Protein AF-A0A1N7J6V9-F1 (afdb_monomer_lite)

Radius of gyration: 25.03 Å; chains: 1; bounding box: 51×25×57 Å

Organism: NCBI:txid1161099

Secondary structure (DSSP, 8-state):
--HHHHHHHHHHHHHS--HHHHHTPPPP-------TT----------HHHHHHHHHHHHHTTS-HHHHHHHHHHHHH-

Sequence (78 aa):
MHSEDVSKLRDFYDNTDTSEFVERATPADFGDRSGADAMSAFTVRLPTAVLEAVREIAREENVATGVVLRRFIEAGVA

Structure (mmCIF, N/CA/C/O backbone):
data_AF-A0A1N7J6V9-F1
#
_entry.id   AF-A0A1N7J6V9-F1
#
loop_
_atom_site.group_PDB
_atom_site.id
_atom_site.type_symbol
_atom_site.label_atom_id
_atom_site.label_alt_id
_atom_site.label_comp_id
_atom_site.label_asym_id
_atom_site.label_entity_id
_atom_site.label_seq_id
_atom_site.pdbx_PDB_ins_code
_atom_site.Cartn_x
_atom_site.Cartn_y
_atom_site.Cartn_z
_atom_site.occupancy
_atom_site.B_iso_or_equiv
_atom_site.auth_seq_id
_atom_site.auth_comp_id
_atom_site.auth_asym_id
_atom_site.auth_atom_id
_atom_site.pdbx_PDB_model_num
ATOM 1 N N . MET A 1 1 ? 15.886 14.140 -27.644 1.00 52.88 1 MET A N 1
ATOM 2 C CA . MET A 1 1 ? 16.482 12.978 -28.331 1.00 52.88 1 MET A CA 1
ATOM 3 C C . MET A 1 1 ? 15.942 13.000 -29.747 1.00 52.88 1 MET A C 1
ATOM 5 O O . MET A 1 1 ? 14.727 12.948 -29.900 1.00 52.88 1 MET A O 1
ATOM 9 N N . HIS A 1 2 ? 16.788 13.269 -30.740 1.00 52.16 2 HIS A N 1
ATOM 10 C CA . HIS A 1 2 ? 16.335 13.539 -32.105 1.00 52.16 2 HIS A CA 1
ATOM 11 C C . HIS A 1 2 ? 15.966 12.220 -32.802 1.00 52.16 2 HIS A C 1
ATOM 13 O O . HIS A 1 2 ? 16.636 11.207 -32.624 1.00 52.16 2 HIS A O 1
ATOM 19 N N . SER A 1 3 ? 14.870 12.204 -33.563 1.00 63.22 3 SER A N 1
ATOM 20 C CA . SER A 1 3 ? 14.340 11.000 -34.230 1.00 63.22 3 SER A CA 1
ATOM 21 C C . SER A 1 3 ? 15.325 10.371 -35.223 1.00 63.22 3 SER A C 1
ATOM 23 O O . SER A 1 3 ? 15.300 9.160 -35.436 1.00 63.22 3 SER A O 1
ATOM 25 N N . GLU A 1 4 ? 16.219 11.179 -35.791 1.00 63.88 4 GLU A N 1
ATOM 26 C CA . GLU A 1 4 ? 17.277 10.736 -36.702 1.00 63.88 4 GLU A CA 1
ATOM 27 C C . GLU A 1 4 ? 18.310 9.828 -36.019 1.00 63.88 4 GLU A C 1
ATOM 29 O O . GLU A 1 4 ? 18.826 8.909 -36.654 1.00 63.88 4 GLU A O 1
ATOM 34 N N . ASP A 1 5 ? 18.567 10.030 -34.724 1.00 70.94 5 ASP A N 1
ATOM 35 C CA . ASP A 1 5 ? 19.517 9.214 -33.961 1.00 70.94 5 ASP A CA 1
ATOM 36 C C . ASP A 1 5 ? 18.962 7.803 -33.738 1.00 70.94 5 ASP A C 1
ATOM 38 O O . ASP A 1 5 ? 19.681 6.813 -33.851 1.00 70.94 5 ASP A O 1
ATOM 42 N N 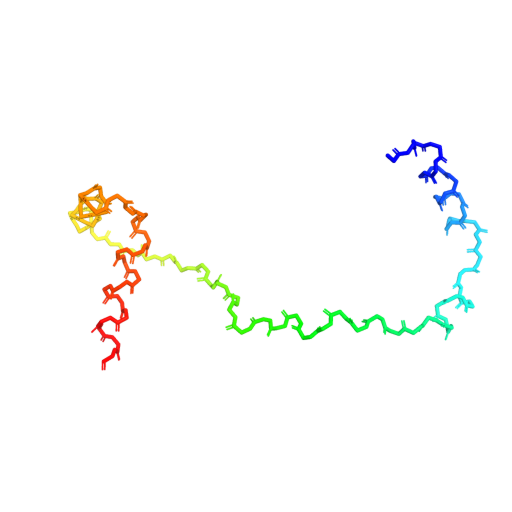. VAL A 1 6 ? 17.651 7.695 -33.503 1.00 75.81 6 VAL A N 1
ATOM 43 C CA . VAL A 1 6 ? 16.970 6.409 -33.292 1.00 75.81 6 VAL A CA 1
ATOM 44 C C . VAL A 1 6 ? 16.919 5.589 -34.582 1.00 75.81 6 VAL A C 1
ATOM 46 O O . VAL A 1 6 ? 17.124 4.379 -34.539 1.00 75.81 6 VAL A O 1
ATOM 49 N N . SER A 1 7 ? 16.695 6.230 -35.735 1.00 79.25 7 SER A N 1
ATOM 50 C CA . SER A 1 7 ? 16.685 5.530 -37.028 1.00 79.25 7 SER A CA 1
ATOM 51 C C . SER A 1 7 ? 18.058 4.957 -37.378 1.00 79.25 7 SER A C 1
ATOM 53 O O . SER A 1 7 ? 18.147 3.812 -37.804 1.00 79.25 7 SER A O 1
ATOM 55 N N . LYS A 1 8 ? 19.133 5.723 -37.150 1.00 78.75 8 LYS A N 1
ATOM 56 C CA . LYS A 1 8 ? 20.508 5.263 -37.396 1.00 78.75 8 LYS A CA 1
ATOM 57 C C . LYS A 1 8 ? 20.903 4.112 -36.473 1.00 78.75 8 LYS A C 1
ATOM 59 O O . LYS A 1 8 ? 21.560 3.177 -36.917 1.00 78.75 8 LYS A O 1
ATOM 64 N N . LEU A 1 9 ? 20.484 4.167 -35.206 1.00 79.69 9 LEU A N 1
ATOM 65 C CA . LEU A 1 9 ? 20.690 3.071 -34.259 1.00 79.69 9 LEU A CA 1
ATOM 66 C C . LEU A 1 9 ? 19.957 1.806 -34.710 1.00 79.69 9 LEU A C 1
ATOM 68 O O . LEU A 1 9 ? 20.546 0.731 -34.690 1.00 79.69 9 LEU A O 1
ATOM 72 N N . ARG A 1 10 ? 18.705 1.933 -35.159 1.00 79.62 10 ARG A N 1
ATOM 73 C CA . ARG A 1 10 ? 17.934 0.796 -35.670 1.00 79.62 10 ARG A CA 1
ATOM 74 C C . ARG A 1 10 ? 18.635 0.130 -36.853 1.00 79.62 10 ARG A C 1
ATOM 76 O O . ARG A 1 10 ? 18.895 -1.064 -36.805 1.00 79.62 10 ARG A O 1
ATOM 83 N N . ASP A 1 11 ? 19.007 0.908 -37.866 1.00 84.25 11 ASP A N 1
ATOM 84 C CA . ASP A 1 11 ? 19.630 0.358 -39.073 1.00 84.25 11 ASP A CA 1
ATOM 85 C C . ASP A 1 11 ? 20.989 -0.304 -38.768 1.00 84.25 11 ASP A C 1
ATOM 87 O O . ASP A 1 11 ? 21.344 -1.301 -39.400 1.00 84.25 11 ASP A O 1
ATOM 91 N N . PHE A 1 12 ? 21.724 0.210 -37.772 1.00 80.06 12 PHE A N 1
ATOM 92 C CA . PHE A 1 12 ? 22.964 -0.387 -37.276 1.00 80.06 12 PHE A CA 1
ATOM 93 C C . PHE A 1 12 ? 22.729 -1.746 -36.601 1.00 80.06 12 PHE A C 1
ATOM 95 O O . PHE A 1 12 ? 23.425 -2.700 -36.941 1.00 80.06 12 PHE A O 1
ATOM 102 N N . TYR A 1 13 ? 21.751 -1.864 -35.697 1.00 79.06 13 TYR A N 1
ATOM 103 C CA . TYR A 1 13 ? 21.463 -3.127 -35.002 1.00 79.06 13 TYR A CA 1
ATOM 104 C C . TYR A 1 13 ? 20.805 -4.184 -35.899 1.00 79.06 13 TYR A C 1
ATOM 106 O O . TYR A 1 13 ? 21.029 -5.371 -35.687 1.00 79.06 13 TYR A O 1
ATOM 114 N N . ASP A 1 14 ? 20.038 -3.770 -36.908 1.00 84.50 14 ASP A N 1
ATOM 115 C CA . ASP A 1 14 ? 19.327 -4.697 -37.796 1.00 84.50 14 ASP A CA 1
ATOM 116 C C . ASP A 1 14 ? 20.236 -5.313 -38.876 1.00 84.50 14 ASP A C 1
ATOM 118 O O . ASP A 1 14 ? 19.937 -6.392 -39.386 1.00 84.50 14 ASP A O 1
ATOM 122 N N . ASN A 1 15 ? 21.337 -4.643 -39.242 1.00 85.38 15 ASN A N 1
ATOM 123 C CA . ASN A 1 15 ? 22.172 -5.040 -40.387 1.00 85.38 15 ASN A CA 1
ATOM 124 C C . ASN A 1 15 ? 23.652 -5.283 -40.056 1.00 85.38 15 ASN A C 1
ATOM 126 O O . ASN A 1 15 ? 24.413 -5.664 -40.947 1.00 85.38 15 ASN A O 1
ATOM 130 N N . THR A 1 16 ? 24.084 -5.060 -38.815 1.00 82.19 16 THR A N 1
ATOM 131 C CA . THR A 1 16 ? 25.474 -5.291 -38.393 1.00 82.19 16 THR A CA 1
ATOM 132 C C . THR A 1 16 ? 25.541 -6.535 -37.522 1.00 82.19 16 THR A C 1
ATOM 134 O O . THR A 1 16 ? 24.746 -6.686 -36.600 1.00 82.19 16 THR A O 1
ATOM 137 N N . ASP A 1 17 ? 26.510 -7.415 -37.780 1.00 78.56 17 ASP A N 1
ATOM 138 C CA . ASP A 1 17 ? 26.777 -8.538 -36.884 1.00 78.56 17 ASP A CA 1
ATOM 139 C C . ASP A 1 17 ? 27.330 -8.008 -35.555 1.00 78.56 17 ASP A C 1
ATOM 141 O O . ASP A 1 17 ? 28.453 -7.506 -35.478 1.00 78.56 17 ASP A O 1
ATOM 145 N N . THR A 1 18 ? 26.507 -8.073 -34.508 1.00 77.25 18 THR A N 1
ATOM 146 C CA . THR A 1 18 ? 26.870 -7.591 -33.176 1.00 77.25 18 THR A CA 1
ATOM 147 C C . THR A 1 18 ? 27.441 -8.667 -32.261 1.00 77.25 18 THR A C 1
ATOM 149 O O . THR A 1 18 ? 27.661 -8.389 -31.080 1.00 77.25 18 THR A O 1
ATOM 152 N N . SER A 1 19 ? 27.681 -9.882 -32.763 1.00 76.00 19 SER A N 1
ATOM 153 C CA . SER A 1 19 ? 28.226 -10.995 -31.972 1.00 76.00 19 SER A CA 1
ATOM 154 C C . SER A 1 19 ? 29.535 -10.619 -31.265 1.00 76.00 19 SER A C 1
ATOM 156 O O . SER A 1 19 ? 29.652 -10.807 -30.054 1.00 76.00 19 SER A O 1
ATOM 158 N N . GLU A 1 20 ? 30.457 -9.948 -31.960 1.00 78.75 20 GLU A N 1
ATOM 159 C CA . GLU A 1 20 ? 31.721 -9.481 -31.374 1.00 78.75 20 GLU A CA 1
ATOM 160 C C . GLU A 1 20 ? 31.536 -8.423 -30.270 1.00 78.75 20 GLU A C 1
ATOM 162 O O . GLU A 1 20 ? 32.329 -8.353 -29.327 1.00 78.75 20 GLU A O 1
ATOM 167 N N . PHE A 1 21 ? 30.492 -7.589 -30.355 1.00 72.75 21 PHE A N 1
ATOM 168 C CA . PHE A 1 21 ? 30.194 -6.600 -29.312 1.00 72.75 21 PHE A CA 1
ATOM 169 C C . PHE A 1 21 ? 29.627 -7.262 -28.059 1.00 72.75 21 PHE A C 1
ATOM 171 O O . PHE A 1 21 ? 29.921 -6.805 -26.958 1.00 72.75 21 PHE A O 1
ATOM 178 N N . VAL A 1 22 ? 28.853 -8.338 -28.217 1.00 72.31 22 VAL A N 1
ATOM 179 C CA . VAL A 1 22 ? 28.314 -9.127 -27.101 1.00 72.31 22 VAL A CA 1
ATOM 180 C C . VAL A 1 22 ? 29.428 -9.899 -26.397 1.00 72.31 22 VAL A C 1
ATOM 182 O O . VAL A 1 22 ? 29.477 -9.894 -25.172 1.00 72.31 22 VAL A O 1
ATOM 185 N N . GLU A 1 23 ? 30.364 -10.495 -27.141 1.00 75.88 23 GLU A N 1
ATOM 186 C CA . GLU A 1 23 ? 31.512 -11.204 -26.55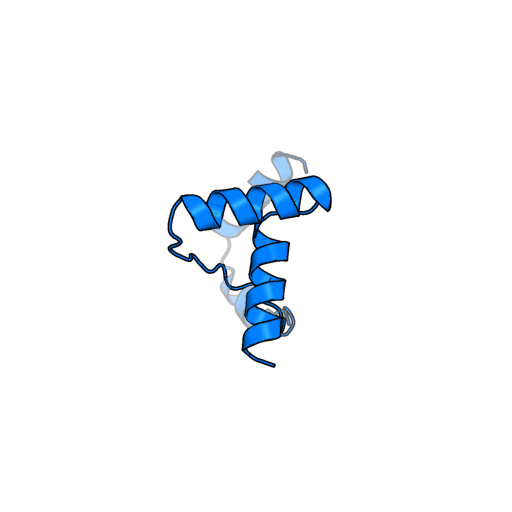2 1.00 75.88 23 GLU A CA 1
ATOM 187 C C . GLU A 1 23 ? 32.431 -10.283 -25.741 1.00 75.88 23 GLU A C 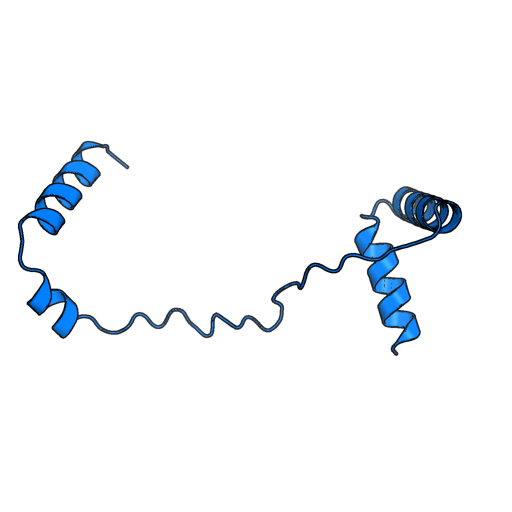1
ATOM 189 O O . GLU A 1 23 ? 33.016 -10.696 -24.741 1.00 75.88 23 GLU A O 1
ATOM 194 N N . ARG A 1 24 ? 32.551 -9.019 -26.159 1.00 78.31 24 ARG A N 1
ATOM 195 C CA . ARG A 1 24 ? 33.353 -7.998 -25.469 1.00 78.31 24 ARG A CA 1
ATOM 196 C C . ARG A 1 24 ? 32.562 -7.192 -24.443 1.00 78.31 24 ARG A C 1
ATOM 198 O O . ARG A 1 24 ? 33.153 -6.356 -23.759 1.00 78.31 24 ARG A O 1
ATOM 205 N N . ALA A 1 25 ? 31.251 -7.399 -24.344 1.00 74.12 25 ALA A N 1
ATOM 206 C CA . ALA A 1 25 ? 30.423 -6.671 -23.402 1.00 74.12 25 ALA A CA 1
ATOM 207 C C . ALA A 1 25 ? 30.729 -7.142 -21.980 1.00 74.12 25 ALA A C 1
ATOM 209 O O . ALA A 1 25 ? 30.515 -8.298 -21.618 1.00 74.12 25 ALA A O 1
ATOM 210 N N . THR A 1 26 ? 31.189 -6.223 -21.138 1.00 73.69 26 THR A N 1
ATOM 211 C CA . THR A 1 26 ? 31.198 -6.453 -19.698 1.00 73.69 26 THR A CA 1
ATOM 212 C C . THR A 1 26 ? 29.744 -6.532 -19.232 1.00 73.69 26 THR A C 1
ATOM 214 O O . THR A 1 26 ? 28.969 -5.625 -19.558 1.00 73.69 26 THR A O 1
ATOM 217 N N . PRO A 1 27 ? 29.343 -7.568 -18.471 1.00 69.12 27 PRO A N 1
ATOM 218 C CA . PRO A 1 27 ? 28.035 -7.587 -17.840 1.00 69.12 27 PRO A CA 1
ATOM 219 C C . PRO A 1 27 ? 27.879 -6.296 -17.045 1.00 69.12 27 PRO A C 1
ATOM 221 O O . PRO A 1 27 ? 28.706 -5.990 -16.184 1.00 69.12 27 PRO A O 1
ATOM 224 N N . ALA A 1 28 ? 26.860 -5.508 -17.373 1.00 66.88 28 ALA A N 1
ATOM 225 C CA . ALA A 1 28 ? 26.549 -4.344 -16.572 1.00 66.88 28 ALA A CA 1
ATOM 226 C C . ALA A 1 28 ? 26.152 -4.846 -15.182 1.00 66.88 28 ALA A C 1
ATOM 228 O O . ALA A 1 28 ? 25.167 -5.575 -15.035 1.00 66.88 28 ALA A O 1
ATOM 229 N N . ASP A 1 29 ? 26.937 -4.479 -14.172 1.00 64.50 29 ASP A N 1
ATOM 230 C CA . ASP A 1 29 ? 26.519 -4.621 -12.788 1.00 64.50 29 ASP A CA 1
ATOM 231 C C . ASP A 1 29 ? 25.385 -3.620 -12.564 1.00 64.50 29 ASP A C 1
ATOM 233 O O . ASP A 1 29 ? 25.592 -2.424 -12.360 1.00 64.50 29 ASP A O 1
ATOM 237 N N . PHE A 1 30 ? 24.155 -4.107 -12.695 1.00 61.12 30 PHE A N 1
ATOM 238 C CA . PHE A 1 30 ? 22.958 -3.321 -12.426 1.00 61.12 30 PHE A CA 1
ATOM 239 C C . PHE A 1 30 ? 22.704 -3.141 -10.921 1.00 61.12 30 PHE A C 1
ATOM 241 O O . PHE A 1 30 ? 21.627 -2.663 -10.549 1.00 61.12 30 PHE A O 1
ATOM 248 N N . GLY A 1 31 ? 23.671 -3.523 -10.079 1.00 59.62 31 GLY A N 1
ATOM 249 C CA . GLY A 1 31 ? 23.517 -3.679 -8.648 1.00 59.62 31 GLY A CA 1
ATOM 250 C C . GLY A 1 31 ? 22.631 -4.872 -8.312 1.00 59.62 31 GLY A C 1
ATOM 251 O O . GLY A 1 31 ? 21.939 -5.446 -9.162 1.00 59.62 31 GLY A O 1
ATOM 252 N N . ASP A 1 32 ? 22.607 -5.219 -7.031 1.00 57.09 32 ASP A N 1
ATOM 253 C CA . ASP A 1 32 ? 21.584 -6.094 -6.487 1.00 57.09 32 ASP A CA 1
ATOM 254 C C . ASP A 1 32 ? 20.210 -5.419 -6.645 1.00 57.09 32 ASP A C 1
ATOM 256 O O . ASP A 1 32 ? 19.800 -4.571 -5.852 1.00 57.09 32 ASP A O 1
ATOM 260 N N . ARG A 1 33 ? 19.496 -5.756 -7.725 1.00 53.03 33 ARG A N 1
ATOM 261 C CA . ARG A 1 33 ? 18.108 -5.318 -7.932 1.00 53.03 33 ARG A CA 1
ATOM 262 C C . ARG A 1 33 ? 17.137 -6.006 -6.975 1.00 53.03 33 ARG A C 1
ATOM 264 O O . ARG A 1 33 ? 15.948 -5.696 -7.026 1.00 53.03 33 ARG A O 1
ATOM 271 N N . SER A 1 34 ? 17.606 -6.880 -6.081 1.00 54.16 34 SER A N 1
ATOM 272 C CA . SER A 1 34 ? 16.872 -7.182 -4.857 1.00 54.16 34 SER A CA 1
ATOM 273 C C . SER A 1 34 ? 17.105 -6.060 -3.842 1.00 54.16 34 SER A C 1
ATOM 275 O O . SER A 1 34 ? 17.698 -6.216 -2.782 1.00 54.16 34 SER A O 1
ATOM 277 N N . GLY A 1 35 ? 16.600 -4.868 -4.175 1.00 51.06 35 GLY A N 1
ATOM 278 C CA . GLY A 1 35 ? 16.368 -3.868 -3.147 1.00 51.06 35 GLY A CA 1
ATOM 279 C C . GLY A 1 35 ? 15.510 -4.529 -2.071 1.00 51.06 35 GLY A C 1
ATOM 280 O O . GLY A 1 35 ? 14.420 -5.013 -2.375 1.00 51.06 35 GLY A O 1
ATOM 281 N N . ALA A 1 36 ? 16.015 -4.572 -0.839 1.00 55.09 36 ALA A N 1
ATOM 282 C CA . ALA A 1 36 ? 15.385 -5.205 0.321 1.00 55.09 36 ALA A CA 1
ATOM 283 C C . ALA A 1 36 ? 13.971 -4.671 0.656 1.00 55.09 36 ALA A C 1
ATOM 285 O O . ALA A 1 36 ? 13.324 -5.186 1.559 1.00 55.09 36 ALA A O 1
ATOM 286 N N . ASP A 1 37 ? 13.468 -3.698 -0.107 1.00 57.41 37 ASP A N 1
ATOM 287 C CA . ASP A 1 37 ? 12.146 -3.089 0.006 1.00 57.41 37 ASP A CA 1
ATOM 288 C C . ASP A 1 37 ? 11.363 -3.170 -1.315 1.00 57.41 37 ASP A C 1
ATOM 290 O O . ASP A 1 37 ? 10.769 -2.191 -1.779 1.00 57.41 37 ASP A O 1
ATOM 294 N N . ALA A 1 38 ? 11.334 -4.333 -1.970 1.00 56.41 38 ALA A N 1
ATOM 295 C CA . ALA A 1 38 ? 10.294 -4.572 -2.964 1.00 56.41 38 ALA A CA 1
ATOM 296 C C . ALA A 1 38 ? 8.936 -4.527 -2.242 1.00 56.41 38 ALA A C 1
ATOM 298 O O . ALA A 1 38 ? 8.540 -5.494 -1.593 1.00 56.41 38 ALA A O 1
ATOM 299 N N . MET A 1 39 ? 8.239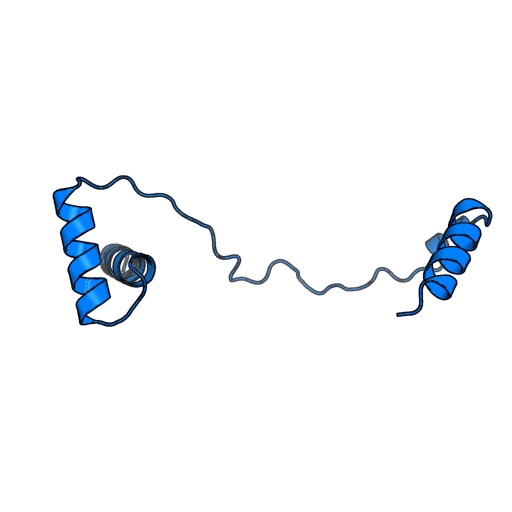 -3.385 -2.308 1.00 60.38 39 MET A N 1
ATOM 300 C CA . MET A 1 39 ? 6.922 -3.221 -1.694 1.00 60.38 39 MET A CA 1
ATOM 301 C C . MET A 1 39 ? 5.960 -4.254 -2.288 1.00 60.38 39 MET A C 1
ATOM 303 O O . MET A 1 39 ? 5.430 -4.068 -3.385 1.00 60.38 39 MET A O 1
ATOM 307 N N . SER A 1 40 ? 5.730 -5.359 -1.575 1.00 64.81 40 SER A N 1
ATOM 308 C CA . SER A 1 40 ? 4.736 -6.340 -1.988 1.00 64.81 40 SER A CA 1
ATOM 309 C C . SER A 1 40 ? 3.357 -5.714 -1.802 1.00 64.81 40 SER A C 1
ATOM 311 O O . SER A 1 40 ? 2.951 -5.409 -0.676 1.00 64.81 40 SER A O 1
ATOM 313 N N . ALA A 1 41 ? 2.629 -5.507 -2.896 1.00 69.25 41 ALA A N 1
ATOM 314 C CA . ALA A 1 41 ? 1.231 -5.122 -2.811 1.00 69.25 41 ALA A CA 1
ATOM 315 C C . ALA A 1 41 ? 0.446 -6.256 -2.135 1.00 69.25 41 ALA A C 1
ATOM 317 O O . ALA A 1 41 ? 0.498 -7.402 -2.579 1.00 69.25 41 ALA A O 1
ATOM 318 N N . PHE A 1 42 ? -0.294 -5.939 -1.074 1.00 73.38 42 PHE A N 1
ATOM 319 C CA . PHE A 1 42 ? -1.184 -6.886 -0.411 1.00 73.38 42 PHE A CA 1
ATOM 320 C C . PHE A 1 42 ? -2.634 -6.436 -0.579 1.00 73.38 42 PHE A C 1
ATOM 322 O O . PHE A 1 42 ? -2.954 -5.251 -0.506 1.00 73.38 42 PHE A O 1
ATOM 329 N N . THR A 1 43 ? -3.527 -7.391 -0.835 1.00 82.88 43 THR A N 1
ATOM 330 C CA . THR A 1 43 ? -4.972 -7.147 -0.906 1.00 82.88 43 THR A CA 1
ATOM 331 C C . THR A 1 43 ? -5.636 -7.831 0.278 1.00 82.88 43 THR A C 1
ATOM 333 O O . THR A 1 43 ? -5.496 -9.038 0.456 1.00 82.88 43 THR A O 1
ATOM 336 N N . VAL A 1 44 ? -6.369 -7.066 1.084 1.00 82.12 44 VAL A N 1
ATOM 337 C CA . VAL A 1 44 ? -7.090 -7.560 2.264 1.00 82.12 44 VAL A CA 1
ATOM 338 C C . VAL A 1 44 ? -8.594 -7.449 2.060 1.00 82.12 44 VAL A C 1
ATOM 340 O O . VAL A 1 44 ? -9.093 -6.461 1.524 1.00 82.12 44 VAL A O 1
ATOM 343 N N . ARG A 1 45 ? -9.326 -8.476 2.500 1.00 89.19 45 ARG A N 1
ATOM 344 C CA . ARG A 1 45 ? -10.791 -8.455 2.560 1.00 89.19 45 ARG A CA 1
ATOM 345 C C . ARG A 1 45 ? -11.213 -8.037 3.958 1.00 89.19 45 ARG A C 1
ATOM 347 O O . ARG A 1 45 ? -10.857 -8.695 4.929 1.00 89.19 45 ARG A O 1
ATOM 354 N N . LEU A 1 46 ? -11.982 -6.960 4.041 1.00 88.19 46 LEU A N 1
ATOM 355 C CA . LEU A 1 46 ? -12.498 -6.411 5.289 1.00 88.19 46 LEU A CA 1
ATOM 356 C C . LEU A 1 46 ? -14.022 -6.274 5.186 1.00 88.19 46 LEU A C 1
ATOM 358 O O . LEU A 1 46 ? -14.524 -5.970 4.100 1.00 88.19 46 LEU A O 1
ATOM 362 N N . PRO A 1 47 ? -14.769 -6.457 6.289 1.00 95.75 47 PRO A N 1
ATOM 363 C CA . PRO A 1 47 ? -16.165 -6.040 6.349 1.00 95.75 47 PRO A CA 1
ATOM 364 C C . PRO A 1 47 ? -16.295 -4.546 6.033 1.00 95.75 47 PRO A C 1
ATOM 366 O O . PRO A 1 47 ? -15.450 -3.749 6.444 1.00 95.75 47 PRO A O 1
ATOM 369 N N . THR A 1 48 ? -17.375 -4.144 5.358 1.00 94.00 48 THR A N 1
ATOM 370 C CA . THR A 1 48 ? -17.586 -2.749 4.931 1.00 94.00 48 THR A CA 1
ATOM 371 C C . THR A 1 48 ? -17.492 -1.758 6.091 1.00 94.00 48 THR A C 1
ATOM 373 O O . THR A 1 48 ? -16.842 -0.729 5.958 1.00 94.00 48 THR A O 1
ATOM 376 N N . ALA A 1 49 ? -18.059 -2.102 7.252 1.00 94.56 49 ALA A N 1
ATOM 377 C CA . ALA A 1 49 ? -17.998 -1.259 8.446 1.00 94.56 49 ALA A CA 1
ATOM 378 C C . ALA A 1 49 ? -16.556 -0.985 8.913 1.00 94.56 49 ALA A C 1
ATOM 380 O O . ALA A 1 49 ? -16.238 0.126 9.325 1.00 94.56 49 ALA A O 1
ATOM 381 N N . VAL A 1 50 ? -15.672 -1.981 8.804 1.00 93.06 50 VAL A N 1
ATOM 382 C CA . VAL A 1 50 ? -14.257 -1.843 9.177 1.00 93.06 50 VAL A CA 1
ATOM 383 C C . VAL A 1 50 ? -13.524 -0.979 8.155 1.00 93.06 50 VAL A C 1
ATOM 385 O O . VAL A 1 50 ? -12.742 -0.114 8.535 1.00 93.06 50 VAL A O 1
ATOM 388 N N . LEU A 1 51 ? -13.797 -1.166 6.860 1.00 93.31 51 LEU A N 1
ATOM 389 C CA . LEU A 1 51 ? -13.179 -0.357 5.809 1.00 93.31 51 LEU A CA 1
ATOM 390 C C . LEU A 1 51 ? -13.528 1.131 5.949 1.00 93.31 51 LEU A C 1
ATOM 392 O O . LEU A 1 51 ? -12.647 1.974 5.798 1.00 93.31 51 LEU A O 1
ATOM 396 N N . GLU A 1 52 ? -14.786 1.451 6.255 1.00 95.00 52 GLU A N 1
ATOM 397 C CA . GLU A 1 52 ? -15.221 2.833 6.485 1.00 95.00 52 GLU A CA 1
ATOM 398 C C . GLU A 1 52 ? -14.560 3.443 7.727 1.00 95.00 52 GLU A C 1
ATOM 400 O O . GLU A 1 52 ? -14.054 4.560 7.656 1.00 95.00 52 GLU A O 1
ATOM 405 N N . ALA A 1 53 ? -14.447 2.691 8.827 1.00 94.38 53 ALA A N 1
ATOM 406 C CA . ALA A 1 53 ? -13.740 3.161 10.019 1.00 94.38 53 ALA A CA 1
ATOM 407 C C . ALA A 1 53 ? -12.263 3.489 9.729 1.00 94.38 53 ALA A C 1
ATOM 409 O O . ALA A 1 53 ? -11.766 4.544 10.114 1.00 94.38 53 ALA A O 1
ATOM 410 N N . VAL A 1 54 ? -11.564 2.623 8.988 1.00 93.56 54 VAL A N 1
ATOM 411 C CA . VAL A 1 54 ? -10.160 2.854 8.603 1.00 93.56 54 VAL A CA 1
ATOM 412 C C . VAL A 1 54 ? -10.027 4.061 7.667 1.00 93.56 54 VAL A C 1
ATOM 414 O O . VAL A 1 54 ? -9.045 4.800 7.745 1.00 93.56 54 VAL A O 1
ATOM 417 N N . ARG A 1 55 ? -11.002 4.289 6.778 1.00 94.44 55 ARG A N 1
ATOM 418 C CA . ARG A 1 55 ? -11.028 5.469 5.899 1.00 94.44 55 ARG A CA 1
ATOM 419 C C . ARG A 1 55 ? -11.231 6.766 6.670 1.00 94.44 55 ARG A C 1
ATOM 421 O O . ARG A 1 55 ? -10.632 7.765 6.284 1.00 94.44 55 ARG A O 1
ATOM 428 N N . GLU A 1 56 ? -12.044 6.752 7.722 1.00 96.56 56 GLU A N 1
ATOM 429 C CA . GLU A 1 56 ? -12.246 7.929 8.566 1.00 96.56 56 GLU A CA 1
ATOM 430 C C . GLU A 1 56 ? -10.956 8.298 9.302 1.00 96.56 56 GLU A C 1
ATOM 432 O O . GLU A 1 56 ? -10.488 9.423 9.169 1.00 96.56 56 GLU A O 1
ATOM 437 N N . ILE A 1 57 ? -10.296 7.322 9.935 1.00 94.06 57 ILE A N 1
ATOM 438 C CA . ILE A 1 57 ? -9.000 7.522 10.610 1.00 94.06 57 ILE A CA 1
ATOM 439 C C . ILE A 1 57 ? -7.955 8.074 9.631 1.00 94.06 57 ILE A C 1
ATOM 441 O O . ILE A 1 57 ? -7.247 9.033 9.922 1.00 94.06 57 ILE A O 1
ATOM 445 N N . ALA A 1 58 ? -7.886 7.504 8.424 1.00 94.94 58 ALA A N 1
ATOM 446 C CA . ALA A 1 58 ? -6.968 7.976 7.392 1.00 94.94 58 ALA A CA 1
ATOM 447 C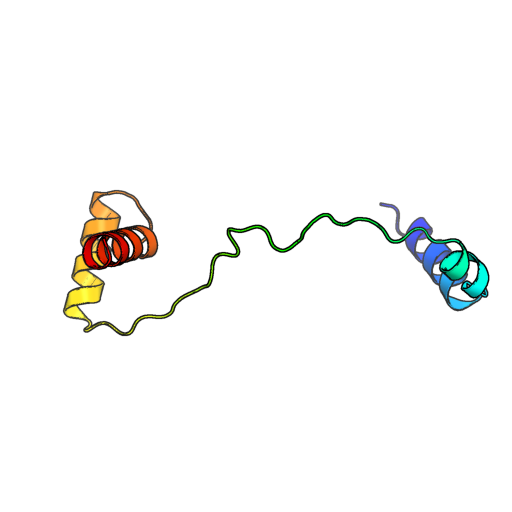 C . ALA A 1 58 ? -7.244 9.435 6.981 1.00 94.94 58 ALA A C 1
ATOM 449 O O . ALA A 1 58 ? -6.307 10.181 6.693 1.00 94.94 58 ALA A O 1
ATOM 450 N N . ARG A 1 59 ? -8.517 9.853 6.974 1.00 95.75 59 ARG A N 1
ATOM 451 C CA . ARG A 1 59 ? -8.926 11.230 6.676 1.00 95.75 59 ARG A CA 1
ATOM 452 C C . ARG A 1 59 ? -8.555 12.184 7.808 1.00 95.75 59 ARG A C 1
ATOM 454 O O . ARG A 1 59 ? -8.010 13.245 7.522 1.00 95.75 59 ARG A O 1
ATOM 461 N N . GLU A 1 60 ? -8.818 11.805 9.057 1.00 96.38 60 GLU A N 1
ATOM 462 C CA . GLU A 1 60 ? -8.461 12.586 10.248 1.00 96.38 60 GLU A CA 1
ATOM 463 C C . GLU A 1 60 ? -6.945 12.812 10.344 1.00 96.38 60 GLU A C 1
ATOM 465 O O . GLU A 1 60 ? -6.494 13.915 10.646 1.00 96.38 60 GLU A O 1
ATOM 470 N N . GLU A 1 61 ? -6.153 11.792 10.011 1.00 93.81 61 GLU A N 1
ATOM 471 C CA . GLU A 1 61 ? -4.688 11.846 10.036 1.00 93.81 61 GLU A CA 1
ATOM 472 C C . GLU A 1 61 ? -4.055 12.405 8.746 1.00 93.81 61 GLU A C 1
ATOM 474 O O . GLU A 1 61 ? -2.837 12.584 8.688 1.00 93.81 61 GLU A O 1
ATOM 479 N N . ASN A 1 62 ? -4.851 12.688 7.708 1.00 94.81 62 ASN A N 1
ATOM 480 C CA . ASN A 1 62 ? -4.394 13.115 6.379 1.00 94.81 62 ASN A CA 1
ATOM 481 C C . ASN A 1 62 ? -3.334 12.173 5.759 1.00 94.81 62 ASN A C 1
ATOM 483 O O . ASN A 1 62 ? -2.322 12.607 5.201 1.00 94.81 62 ASN A O 1
ATOM 487 N N . VAL A 1 63 ? -3.568 10.862 5.856 1.00 94.00 63 VAL A N 1
ATOM 488 C CA . VAL A 1 63 ? -2.705 9.802 5.308 1.00 94.00 63 VAL A CA 1
ATOM 489 C C . VAL A 1 63 ? -3.490 8.860 4.394 1.00 94.00 63 VAL A C 1
ATOM 491 O O . VAL A 1 63 ? -4.718 8.840 4.374 1.00 94.00 63 VAL A O 1
ATOM 494 N N . ALA A 1 64 ? -2.789 8.030 3.620 1.00 91.06 64 ALA A N 1
ATOM 495 C CA . ALA A 1 64 ? -3.447 7.001 2.819 1.00 91.06 64 ALA A CA 1
ATOM 496 C C . ALA A 1 64 ? -3.999 5.868 3.705 1.00 91.06 64 ALA A C 1
ATOM 498 O O . ALA A 1 64 ? -3.342 5.423 4.645 1.00 91.06 64 ALA A O 1
ATOM 499 N N . THR A 1 65 ? -5.157 5.309 3.338 1.00 89.88 65 THR A N 1
ATOM 500 C CA . THR A 1 65 ? -5.796 4.177 4.044 1.00 89.88 65 THR A CA 1
ATOM 501 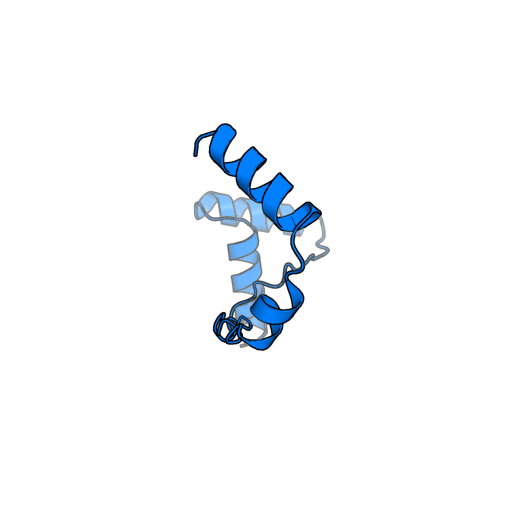C C . THR A 1 65 ? -4.847 2.986 4.235 1.00 89.88 65 THR A C 1
ATOM 503 O O . THR A 1 65 ? -4.862 2.334 5.276 1.00 89.88 65 THR A O 1
ATOM 506 N N . GLY A 1 66 ? -3.973 2.725 3.256 1.00 88.62 66 GLY A N 1
ATOM 507 C CA . GLY A 1 66 ? -2.968 1.661 3.338 1.00 88.62 66 GLY A CA 1
ATOM 508 C C . GLY A 1 66 ? -1.930 1.864 4.448 1.00 88.62 66 GLY A C 1
ATOM 509 O O . GLY A 1 66 ? -1.463 0.882 5.015 1.00 88.62 66 GLY A O 1
ATOM 510 N N . VAL A 1 67 ? -1.608 3.112 4.806 1.00 89.56 67 VAL A N 1
ATOM 511 C CA . VAL A 1 67 ? -0.673 3.428 5.902 1.00 89.56 67 VAL A CA 1
ATOM 512 C C . VAL A 1 67 ? -1.286 3.044 7.245 1.00 89.56 67 VAL A C 1
ATOM 514 O O . VAL A 1 67 ? -0.620 2.421 8.068 1.00 89.56 67 VAL A O 1
ATOM 517 N N . VAL A 1 68 ? -2.569 3.352 7.442 1.00 91.62 68 VAL A N 1
ATOM 518 C CA . VAL A 1 68 ? -3.309 2.979 8.656 1.00 91.62 68 VAL A CA 1
ATOM 519 C C . VAL A 1 68 ? -3.402 1.455 8.780 1.00 91.62 68 VAL A C 1
ATOM 521 O O . VAL A 1 68 ? -3.086 0.899 9.829 1.00 91.62 68 VAL A O 1
ATOM 524 N N . LEU A 1 69 ? -3.747 0.760 7.688 1.00 90.50 69 LEU A N 1
ATOM 525 C CA . LEU A 1 69 ? -3.792 -0.708 7.664 1.00 90.50 69 LEU A CA 1
ATOM 526 C C . LEU A 1 69 ? -2.436 -1.334 7.980 1.00 90.50 69 LEU A C 1
ATOM 528 O O . LEU A 1 69 ? -2.368 -2.279 8.760 1.00 90.50 69 LEU A O 1
ATOM 532 N N . ARG A 1 70 ? -1.359 -0.794 7.405 1.00 87.75 70 ARG A N 1
ATOM 533 C CA . ARG A 1 70 ? 0.000 -1.256 7.672 1.00 87.75 70 ARG A CA 1
ATOM 534 C C . ARG A 1 70 ? 0.346 -1.141 9.155 1.00 87.75 70 ARG A C 1
ATOM 536 O O . ARG A 1 70 ? 0.793 -2.126 9.726 1.00 87.75 70 ARG A O 1
ATOM 543 N N . ARG A 1 71 ? 0.073 0.005 9.788 1.00 90.06 71 ARG A N 1
ATOM 544 C CA . ARG A 1 71 ? 0.324 0.205 11.226 1.00 90.06 71 ARG A CA 1
ATOM 545 C C . ARG A 1 71 ? -0.433 -0.798 12.091 1.00 90.06 71 ARG A C 1
ATOM 547 O O . ARG A 1 71 ? 0.139 -1.330 13.034 1.00 90.06 71 ARG A O 1
ATOM 554 N N . PHE A 1 72 ? -1.696 -1.081 11.769 1.00 89.00 72 PHE A N 1
ATOM 555 C CA . PHE A 1 72 ? -2.467 -2.086 12.506 1.00 89.00 72 PHE A CA 1
ATOM 556 C C . PHE A 1 72 ? -1.904 -3.499 12.340 1.00 89.00 72 PHE A C 1
ATOM 558 O O . PHE A 1 72 ? -1.873 -4.251 13.309 1.00 89.00 72 PHE A O 1
ATOM 565 N N . ILE A 1 73 ? -1.439 -3.854 11.139 1.00 87.00 73 ILE A N 1
ATOM 566 C CA . ILE A 1 73 ? -0.798 -5.150 10.888 1.00 87.00 73 ILE A CA 1
ATOM 567 C C . ILE A 1 73 ? 0.531 -5.239 11.649 1.00 87.00 73 ILE A C 1
ATOM 569 O O . ILE A 1 73 ? 0.761 -6.221 12.344 1.00 87.00 73 ILE A O 1
ATOM 573 N N . GLU A 1 74 ? 1.379 -4.212 11.569 1.00 87.12 74 GLU A N 1
ATOM 574 C CA . GLU A 1 74 ? 2.671 -4.163 12.266 1.00 87.12 74 GLU A CA 1
ATOM 575 C C . GLU A 1 74 ? 2.496 -4.248 13.788 1.00 87.12 74 GLU A C 1
ATOM 577 O O . GLU A 1 74 ? 3.180 -5.035 14.435 1.00 87.12 74 GLU A O 1
ATOM 582 N N . ALA A 1 75 ? 1.528 -3.521 14.352 1.00 88.69 75 ALA A N 1
ATOM 583 C CA . ALA A 1 75 ? 1.224 -3.561 15.782 1.00 88.69 75 ALA A CA 1
ATOM 584 C C . ALA A 1 75 ? 0.662 -4.910 16.264 1.00 88.69 75 ALA A C 1
ATOM 586 O O . ALA A 1 75 ? 0.738 -5.200 17.451 1.00 88.69 75 ALA A O 1
ATOM 587 N N . GLY A 1 76 ? 0.065 -5.712 15.375 1.00 84.56 76 GLY A N 1
ATOM 588 C CA . GLY A 1 76 ? -0.459 -7.040 15.710 1.00 84.56 76 GLY A CA 1
ATOM 589 C C . GLY A 1 76 ? 0.546 -8.182 15.529 1.00 84.56 76 GLY A C 1
ATOM 590 O O . GLY A 1 76 ? 0.281 -9.290 15.989 1.00 84.56 76 GLY A O 1
ATOM 591 N N . VAL A 1 77 ? 1.655 -7.936 14.826 1.00 81.31 77 VAL A N 1
ATOM 592 C CA . VAL A 1 77 ? 2.729 -8.916 14.585 1.00 81.31 77 VAL A CA 1
ATOM 593 C C . VAL A 1 77 ? 3.906 -8.718 15.547 1.00 81.31 77 VAL A C 1
ATOM 595 O O . VAL A 1 77 ? 4.594 -9.693 15.851 1.00 81.31 77 VAL A O 1
ATOM 598 N N . ALA A 1 78 ? 4.141 -7.480 15.995 1.00 52.81 78 ALA A N 1
ATOM 599 C CA . ALA A 1 78 ? 5.133 -7.128 17.013 1.00 52.81 78 ALA A CA 1
ATOM 600 C C . ALA A 1 78 ? 4.745 -7.637 18.411 1.00 52.81 78 ALA A C 1
ATOM 602 O O . ALA A 1 78 ? 5.675 -8.036 19.149 1.00 52.81 78 ALA A O 1
#

pLDDT: mean 79.01, std 13.65, range [51.06, 96.56]

Foldseek 3Di:
DDPVVVVVVVVCVVPPDCPVVVVVDDPPCPDPPPPVCPPDDDDDDDDPVVQVVLVVVCVVVVHDSVVSVVVVVVVVVD